Protein AF-A0A956QMI8-F1 (afdb_monomer_lite)

Secondary structure (DSSP, 8-state):
---HHHHHHHHSPPPGGGEEEE-TTSS-EEEE-HHHHHHHHHHHH-SBTTTEEEEEPPPEEETTEEEEEEEEEEB-SSS-BPEEEEETTTTEEEEETT---BPPPEEEEEEE---SSSSHHHHHHHHHHHHHHHHHHHHTTTTHHHHTT---

Sequence (152 aa):
MLSEKQIAQLRASFPAEALSADTSRGFELTSIKAAYVVERLNEVFGPCGCGWRYAHSPFEWIEGEVLTEVAMQFKVAEGGVAAMLWDAQAHRWTTLNDSEDWSLPIFSPGGRKPGRGSAPMTDARKGAITDGLTKAASMLGVGHEVFKGLVR

Radius of gyration: 16.26 Å; chains: 1; bounding box: 36×40×41 Å

Structure (mmCIF, N/CA/C/O backbone):
data_AF-A0A956QMI8-F1
#
_entry.id   AF-A0A956QMI8-F1
#
loop_
_atom_site.group_PDB
_atom_site.id
_atom_site.type_symbol
_atom_site.label_atom_id
_atom_site.label_alt_id
_atom_site.label_comp_id
_atom_site.label_asym_id
_atom_site.label_entity_id
_atom_site.label_seq_id
_atom_site.pdbx_PDB_ins_code
_atom_site.Cartn_x
_atom_site.Cartn_y
_atom_site.Cartn_z
_atom_site.occupancy
_atom_site.B_iso_or_equiv
_atom_site.auth_seq_id
_atom_site.auth_comp_id
_atom_site.auth_asym_id
_atom_site.auth_atom_id
_atom_site.pdbx_PDB_model_num
ATOM 1 N N . MET A 1 1 ? -9.946 10.323 14.741 1.00 81.69 1 MET A N 1
ATOM 2 C CA . MET A 1 1 ? -8.942 9.428 15.377 1.00 81.69 1 MET A CA 1
ATOM 3 C C . MET A 1 1 ? -9.338 7.970 15.135 1.00 81.69 1 MET A C 1
ATOM 5 O O . MET A 1 1 ? -10.529 7.719 14.998 1.00 81.69 1 MET A O 1
ATOM 9 N N . LEU A 1 2 ? -8.387 7.030 15.037 1.00 90.88 2 LEU A N 1
ATOM 10 C CA . LEU A 1 2 ? -8.708 5.595 14.943 1.00 90.88 2 LEU A CA 1
ATOM 11 C C . LEU A 1 2 ? -9.290 5.085 16.264 1.00 90.88 2 LEU A C 1
ATOM 13 O O . LEU A 1 2 ? -8.796 5.447 17.328 1.00 90.88 2 LEU A O 1
ATOM 17 N N . SER A 1 3 ? -10.303 4.222 16.192 1.00 93.81 3 SER A N 1
ATOM 18 C CA . SER A 1 3 ? -10.827 3.542 17.382 1.00 93.81 3 SER A CA 1
ATOM 19 C C . SER A 1 3 ? -9.835 2.505 17.920 1.00 93.81 3 SER A C 1
ATOM 21 O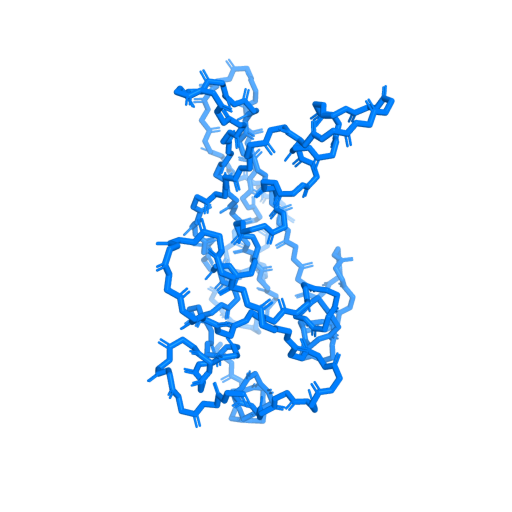 O . SER A 1 3 ? -9.043 1.936 17.165 1.00 93.81 3 SER A O 1
ATOM 23 N N . GLU A 1 4 ? -9.916 2.189 19.216 1.00 95.44 4 GLU A N 1
ATOM 24 C CA . GLU A 1 4 ? -9.106 1.124 19.831 1.00 95.44 4 GLU A CA 1
ATOM 25 C C . GLU A 1 4 ? -9.285 -0.221 19.116 1.00 95.44 4 GLU A C 1
ATOM 27 O O . GLU A 1 4 ? -8.312 -0.939 18.886 1.00 95.44 4 GLU A O 1
ATOM 32 N N . LYS A 1 5 ? -10.517 -0.522 18.681 1.00 96.31 5 LYS A N 1
ATOM 33 C CA . LYS A 1 5 ? -10.831 -1.711 17.882 1.00 96.31 5 LYS A CA 1
ATOM 34 C C . LYS A 1 5 ? -10.047 -1.729 16.567 1.00 96.31 5 LYS A C 1
ATOM 36 O O . LYS A 1 5 ? -9.412 -2.734 16.263 1.00 96.31 5 LYS A O 1
ATOM 41 N N . GLN A 1 6 ? -10.049 -0.626 15.815 1.00 96.56 6 GLN A N 1
ATOM 42 C CA . GLN A 1 6 ? -9.293 -0.529 14.561 1.00 96.56 6 GLN A CA 1
ATOM 43 C C . GLN A 1 6 ? -7.788 -0.672 14.801 1.00 96.56 6 GLN A C 1
ATOM 45 O O . GLN A 1 6 ? -7.119 -1.400 14.073 1.00 96.56 6 GLN A O 1
ATOM 50 N N . ILE A 1 7 ? -7.256 -0.033 15.847 1.00 96.81 7 ILE A N 1
ATOM 51 C CA . ILE A 1 7 ? -5.837 -0.142 16.218 1.00 96.81 7 ILE A CA 1
ATOM 52 C C . ILE A 1 7 ? -5.472 -1.596 16.548 1.00 96.81 7 ILE A C 1
ATOM 54 O O . ILE A 1 7 ? -4.441 -2.088 16.086 1.00 96.81 7 ILE A O 1
ATOM 58 N N . ALA A 1 8 ? -6.308 -2.294 17.319 1.00 97.69 8 ALA A N 1
ATOM 59 C CA . ALA A 1 8 ? -6.100 -3.700 17.650 1.00 97.69 8 ALA A CA 1
ATOM 60 C C . ALA A 1 8 ? -6.133 -4.591 16.398 1.00 97.69 8 ALA A C 1
ATOM 62 O O . ALA A 1 8 ? -5.248 -5.425 16.221 1.00 97.69 8 ALA A O 1
ATOM 63 N N . GLN A 1 9 ? -7.095 -4.374 15.495 1.00 97.88 9 GLN A N 1
ATOM 64 C CA . GLN A 1 9 ? -7.199 -5.120 14.237 1.00 97.88 9 GLN A CA 1
ATOM 65 C C . GLN A 1 9 ? -5.990 -4.884 13.322 1.00 97.88 9 GLN A C 1
ATOM 67 O O . GLN A 1 9 ? -5.428 -5.844 12.802 1.00 97.88 9 GLN A O 1
ATOM 72 N N . LEU A 1 10 ? -5.526 -3.640 13.162 1.00 97.81 10 LEU A N 1
ATOM 73 C CA . LEU A 1 10 ? -4.334 -3.331 12.357 1.00 97.81 10 LEU A CA 1
ATOM 74 C C . LEU A 1 10 ? -3.085 -4.041 12.887 1.00 97.81 10 LEU A C 1
ATOM 76 O O . LEU A 1 10 ? -2.273 -4.516 12.101 1.00 97.81 10 LEU A O 1
ATOM 80 N N . ARG A 1 11 ? -2.951 -4.143 14.213 1.00 96.94 11 ARG A N 1
ATOM 81 C CA . ARG A 1 11 ? -1.788 -4.744 14.884 1.00 96.94 11 ARG A CA 1
ATOM 82 C C . ARG A 1 11 ? -1.858 -6.260 15.037 1.00 96.94 11 ARG A C 1
ATOM 84 O O . ARG A 1 11 ? -0.865 -6.845 15.463 1.00 96.94 11 ARG A O 1
ATOM 91 N N . ALA A 1 12 ? -2.998 -6.885 14.749 1.00 96.88 12 ALA A N 1
ATOM 92 C CA . ALA A 1 12 ? -3.152 -8.326 14.900 1.00 96.88 12 ALA A CA 1
ATOM 93 C C . ALA A 1 12 ? -2.160 -9.079 14.001 1.00 96.88 12 ALA A C 1
ATOM 95 O O . ALA A 1 12 ? -1.892 -8.656 12.872 1.00 96.88 12 ALA A O 1
ATOM 96 N N . SER A 1 13 ? -1.643 -10.201 14.496 1.00 95.75 13 SER A N 1
ATOM 97 C CA . SER A 1 13 ? -0.716 -11.048 13.751 1.00 95.75 13 SER A CA 1
ATOM 98 C C . SER A 1 13 ? -1.315 -11.529 12.428 1.00 95.75 13 SER A C 1
ATOM 100 O O . SER A 1 13 ? -2.540 -11.579 12.255 1.00 95.75 13 SER A O 1
ATOM 102 N N . PHE A 1 14 ? -0.450 -11.850 11.472 1.00 96.44 14 PHE A N 1
ATOM 103 C CA . PHE A 1 14 ? -0.875 -12.485 10.225 1.00 96.44 14 PHE A CA 1
ATOM 104 C C . PHE A 1 14 ? -0.883 -14.013 10.364 1.00 96.44 14 PHE A C 1
ATOM 106 O O . PHE A 1 14 ? -0.098 -14.559 11.141 1.00 96.44 14 PHE A O 1
ATOM 113 N N . PRO A 1 15 ? -1.754 -14.724 9.626 1.00 95.12 15 PRO A N 1
ATOM 114 C CA . PRO A 1 15 ? -1.714 -16.178 9.601 1.00 95.12 15 PRO A CA 1
ATOM 115 C C . PRO A 1 15 ? -0.447 -16.660 8.872 1.00 95.12 15 PRO A C 1
ATOM 117 O O . PRO A 1 15 ? 0.134 -15.929 8.065 1.00 95.12 15 PRO A O 1
ATOM 120 N N . ALA A 1 16 ? -0.005 -17.888 9.149 1.00 94.44 16 ALA A N 1
ATOM 121 C CA . ALA A 1 16 ? 1.274 -18.405 8.650 1.00 94.44 16 ALA A CA 1
ATOM 122 C C . ALA A 1 16 ? 1.361 -18.394 7.112 1.00 94.44 16 ALA A C 1
ATOM 124 O O . ALA A 1 16 ? 2.405 -18.094 6.542 1.00 94.44 16 ALA A O 1
ATOM 125 N N . GLU A 1 17 ? 0.250 -18.643 6.422 1.00 95.56 17 GLU A N 1
ATOM 126 C CA . GLU A 1 17 ? 0.148 -18.630 4.963 1.00 95.56 17 GLU A CA 1
ATOM 127 C C . GLU A 1 17 ? 0.312 -17.239 4.330 1.00 95.56 17 GLU A C 1
ATOM 129 O O . GLU A 1 17 ? 0.558 -17.143 3.120 1.00 95.56 17 GLU A O 1
ATOM 134 N N . ALA A 1 18 ? 0.201 -16.165 5.114 1.00 95.88 18 ALA A N 1
ATOM 135 C CA . ALA A 1 18 ? 0.511 -14.811 4.671 1.00 95.88 18 ALA A CA 1
ATOM 136 C C . ALA A 1 18 ? 2.020 -14.539 4.653 1.00 95.88 18 ALA A C 1
ATOM 138 O O . ALA A 1 18 ? 2.458 -13.598 3.990 1.00 95.88 18 ALA A O 1
ATOM 139 N N . LEU A 1 19 ? 2.805 -15.350 5.365 1.00 94.94 19 LEU A N 1
ATOM 140 C CA . LEU A 1 19 ? 4.244 -15.193 5.500 1.00 94.94 19 LEU A CA 1
ATOM 141 C C . LEU A 1 19 ? 4.977 -15.976 4.409 1.00 94.94 19 LEU A C 1
ATOM 143 O O . LEU A 1 19 ? 4.523 -17.012 3.917 1.00 94.94 19 LEU A O 1
ATOM 147 N N . SER A 1 20 ? 6.125 -15.457 4.000 1.00 92.44 20 SER A N 1
ATOM 148 C CA . SER A 1 20 ? 7.030 -16.131 3.075 1.00 92.44 20 SER A CA 1
ATOM 149 C C . SER A 1 20 ? 8.468 -15.764 3.390 1.00 92.44 20 SER A C 1
ATOM 151 O O . SER A 1 20 ? 8.753 -14.590 3.634 1.00 92.44 20 SER A O 1
ATOM 153 N N . ALA A 1 21 ? 9.370 -16.740 3.308 1.00 90.12 21 ALA A N 1
ATOM 154 C CA . ALA A 1 21 ? 10.799 -16.479 3.365 1.00 90.12 21 ALA A CA 1
ATOM 155 C C . ALA A 1 21 ? 11.226 -15.566 2.204 1.00 90.12 21 ALA A C 1
ATOM 157 O O . ALA A 1 21 ? 10.795 -15.738 1.061 1.00 90.12 21 ALA A O 1
ATOM 158 N N . ASP A 1 22 ? 12.085 -14.604 2.509 1.00 83.81 22 ASP A N 1
ATOM 159 C CA . ASP A 1 22 ? 12.690 -13.679 1.564 1.00 83.81 22 ASP A CA 1
ATOM 160 C C . ASP A 1 22 ? 14.206 -13.683 1.768 1.00 83.81 22 ASP A C 1
ATOM 162 O O . ASP A 1 22 ? 14.706 -13.360 2.838 1.00 83.81 22 ASP A O 1
ATOM 166 N N . THR A 1 23 ? 14.950 -14.060 0.733 1.00 81.56 23 THR A N 1
ATOM 167 C CA . THR A 1 23 ? 16.421 -14.061 0.738 1.00 81.56 23 THR A CA 1
ATOM 168 C C . THR A 1 23 ? 17.000 -13.011 -0.209 1.00 81.56 23 THR A C 1
ATOM 170 O O . THR A 1 23 ? 18.200 -13.013 -0.488 1.00 81.56 23 THR A O 1
ATOM 173 N N . SER A 1 24 ? 16.169 -12.105 -0.736 1.00 75.94 24 SER A N 1
ATOM 174 C CA . SER A 1 24 ? 16.548 -11.132 -1.769 1.00 75.94 24 SER A CA 1
ATOM 175 C C . SER A 1 24 ? 17.652 -10.167 -1.333 1.00 75.94 24 SER A C 1
ATOM 177 O O . SER A 1 24 ? 18.368 -9.634 -2.180 1.00 75.94 24 SER A O 1
ATOM 179 N N . ARG A 1 25 ? 17.828 -9.971 -0.020 1.00 75.12 25 ARG A N 1
ATOM 180 C CA . ARG A 1 25 ? 18.848 -9.086 0.564 1.00 75.12 25 ARG A CA 1
ATOM 181 C C . ARG A 1 25 ? 20.123 -9.806 1.016 1.00 75.12 25 ARG A C 1
ATOM 183 O O . ARG A 1 25 ? 20.971 -9.187 1.651 1.00 75.12 25 ARG A O 1
ATOM 190 N N . GLY A 1 26 ? 20.278 -11.090 0.686 1.00 78.75 26 GLY A N 1
ATOM 191 C CA . GLY A 1 26 ? 21.460 -11.885 1.044 1.00 78.75 26 GLY A CA 1
ATOM 192 C C . GLY A 1 26 ? 21.451 -12.437 2.474 1.00 78.75 26 GLY A C 1
ATOM 193 O O . GLY A 1 26 ? 22.445 -13.005 2.915 1.00 78.75 26 GLY A O 1
ATOM 194 N N . PHE A 1 27 ? 20.336 -12.293 3.189 1.00 81.19 27 PHE A N 1
ATOM 195 C CA . PHE A 1 27 ? 20.075 -12.897 4.493 1.00 81.19 27 PHE A CA 1
ATOM 196 C C . PHE A 1 27 ? 18.596 -13.278 4.590 1.00 81.19 27 PHE A C 1
ATOM 198 O O . PHE A 1 27 ? 17.774 -12.747 3.842 1.00 81.19 27 PHE A O 1
ATOM 205 N N . GLU A 1 28 ? 18.271 -14.216 5.481 1.00 83.31 28 GLU A N 1
ATOM 206 C CA . GLU A 1 28 ? 16.899 -14.680 5.687 1.00 83.31 28 GLU A CA 1
ATOM 207 C C . GLU A 1 28 ? 16.047 -13.585 6.334 1.00 83.31 28 GLU A C 1
ATOM 209 O O . GLU A 1 28 ? 16.312 -13.123 7.446 1.00 83.31 28 GLU A O 1
ATOM 214 N N . LEU A 1 29 ? 15.015 -13.178 5.608 1.00 87.56 29 LEU A N 1
ATOM 215 C CA . LEU A 1 29 ? 13.956 -12.287 6.041 1.00 87.56 29 LEU A CA 1
ATOM 216 C C . LEU A 1 29 ? 12.614 -13.005 5.947 1.00 87.56 29 LEU A C 1
ATOM 218 O O . LEU A 1 29 ? 12.442 -13.971 5.204 1.00 87.56 29 LEU A O 1
ATOM 222 N N . THR A 1 30 ? 11.638 -12.460 6.657 1.00 91.81 30 THR A N 1
ATOM 223 C CA . THR A 1 30 ? 10.234 -12.829 6.512 1.00 91.81 30 THR A CA 1
ATOM 224 C C . THR A 1 30 ? 9.527 -11.683 5.804 1.00 91.81 30 THR A C 1
ATOM 226 O O . THR A 1 30 ? 9.652 -10.525 6.202 1.00 91.81 30 THR A O 1
ATOM 229 N N . SER A 1 31 ? 8.787 -11.995 4.747 1.00 91.69 31 SER A N 1
ATOM 230 C CA . SER A 1 31 ? 7.931 -11.054 4.024 1.00 91.69 31 SER A CA 1
ATOM 231 C C . SER A 1 31 ? 6.463 -11.397 4.238 1.00 91.69 31 SER A C 1
ATOM 233 O O . SER A 1 31 ? 6.107 -12.563 4.403 1.00 91.69 31 SER A O 1
ATOM 235 N N . ILE A 1 32 ? 5.602 -10.380 4.192 1.00 95.75 32 ILE A N 1
ATOM 236 C CA . ILE A 1 32 ? 4.146 -10.549 4.199 1.00 95.75 32 ILE A CA 1
ATOM 237 C C . ILE A 1 32 ? 3.648 -10.404 2.764 1.00 95.75 32 ILE A C 1
ATOM 239 O O . ILE A 1 32 ? 3.932 -9.413 2.089 1.00 95.75 32 ILE A O 1
ATOM 243 N N . LYS A 1 33 ? 2.866 -11.375 2.295 1.00 95.62 33 LYS A N 1
ATOM 244 C CA . LYS A 1 33 ? 2.179 -11.300 1.005 1.00 95.62 33 LYS A CA 1
ATOM 245 C C . LYS A 1 33 ? 1.247 -10.092 1.003 1.00 95.62 33 LYS A C 1
ATOM 247 O O . LYS A 1 33 ? 0.289 -10.032 1.769 1.00 95.62 33 LYS A O 1
ATOM 252 N N . ALA A 1 34 ? 1.489 -9.155 0.093 1.00 95.94 34 ALA A N 1
ATOM 253 C CA . ALA A 1 34 ? 0.785 -7.877 0.077 1.00 95.94 34 ALA A CA 1
ATOM 254 C C . ALA A 1 34 ? -0.746 -7.983 -0.032 1.00 95.94 34 ALA A C 1
ATOM 256 O O . ALA A 1 34 ? -1.448 -7.113 0.473 1.00 95.94 34 ALA A O 1
ATOM 257 N N . ALA A 1 35 ? -1.271 -9.060 -0.627 1.00 96.75 35 ALA A N 1
ATOM 258 C CA . ALA A 1 35 ? -2.710 -9.324 -0.667 1.00 96.75 35 ALA A CA 1
ATOM 259 C C . ALA A 1 35 ? -3.340 -9.363 0.739 1.00 96.75 35 ALA A C 1
ATOM 261 O O . ALA A 1 35 ? -4.392 -8.765 0.937 1.00 96.75 35 ALA A O 1
ATOM 262 N N . TYR A 1 36 ? -2.661 -9.961 1.724 1.00 97.94 36 TYR A N 1
ATOM 263 C CA . TYR A 1 36 ? -3.136 -10.001 3.112 1.00 97.94 36 TYR A CA 1
ATOM 264 C C . TYR A 1 36 ? -3.083 -8.623 3.780 1.00 97.94 36 TYR A C 1
ATOM 266 O O . TYR A 1 36 ? -3.931 -8.294 4.603 1.00 97.94 36 TYR A O 1
ATOM 274 N N . VAL A 1 37 ? -2.111 -7.781 3.412 1.00 97.94 37 VAL A N 1
ATOM 275 C CA . VAL A 1 37 ? -2.059 -6.389 3.887 1.00 97.94 37 VAL A CA 1
ATOM 276 C C . VAL A 1 37 ? -3.245 -5.596 3.337 1.00 97.94 37 VAL A C 1
ATOM 278 O O . VAL A 1 37 ? -3.923 -4.913 4.098 1.00 97.94 37 VAL A O 1
ATOM 281 N N . VAL A 1 38 ? -3.528 -5.717 2.038 1.00 98.00 38 VAL A N 1
ATOM 282 C CA . VAL A 1 38 ? -4.683 -5.072 1.391 1.00 98.00 38 VAL A CA 1
ATOM 283 C C . VAL A 1 38 ? -5.999 -5.554 2.003 1.00 98.00 38 VAL A C 1
ATOM 285 O O . VAL A 1 38 ? -6.877 -4.741 2.280 1.00 98.00 38 VAL A O 1
ATOM 288 N N . GLU A 1 39 ? -6.130 -6.855 2.255 1.00 98.19 39 GLU A N 1
ATOM 289 C CA . GLU A 1 39 ? -7.289 -7.433 2.937 1.00 98.19 39 GLU A CA 1
ATOM 290 C C . GLU A 1 39 ? -7.455 -6.858 4.346 1.00 98.19 39 GLU A C 1
ATOM 292 O O . GLU A 1 39 ? -8.526 -6.347 4.662 1.00 98.19 39 GLU A O 1
ATOM 297 N N . ARG A 1 40 ? -6.383 -6.800 5.147 1.00 98.38 40 ARG A N 1
ATOM 298 C CA . ARG A 1 40 ? -6.424 -6.191 6.484 1.00 98.38 40 ARG A CA 1
ATOM 299 C C . ARG A 1 40 ? -6.869 -4.727 6.442 1.00 98.38 40 ARG A C 1
ATOM 301 O O . ARG A 1 40 ? -7.656 -4.301 7.284 1.00 98.38 40 ARG A O 1
ATOM 308 N N . LEU A 1 41 ? -6.387 -3.946 5.473 1.00 98.44 41 LEU A N 1
ATOM 309 C CA . LEU A 1 41 ? -6.836 -2.562 5.286 1.00 98.44 41 LEU A CA 1
ATOM 310 C C . LEU A 1 41 ? -8.329 -2.507 4.931 1.00 98.44 41 LEU A C 1
ATOM 312 O O . LEU A 1 41 ? -9.056 -1.689 5.493 1.00 98.44 41 LEU A O 1
ATOM 316 N N . ASN A 1 42 ? -8.798 -3.405 4.059 1.00 98.44 42 ASN A N 1
ATOM 317 C CA . ASN A 1 42 ? -10.211 -3.506 3.698 1.00 98.44 42 ASN A CA 1
ATOM 318 C C . ASN A 1 42 ? -11.101 -3.896 4.888 1.00 98.44 42 ASN A C 1
ATOM 320 O O . ASN A 1 42 ? -12.192 -3.352 5.032 1.00 98.44 42 ASN A O 1
ATOM 324 N N . GLU A 1 43 ? -10.648 -4.799 5.756 1.00 98.19 43 GLU A N 1
ATOM 325 C CA . GLU A 1 43 ? -11.378 -5.214 6.959 1.00 98.19 43 GLU A CA 1
ATOM 326 C C . GLU A 1 43 ? -11.488 -4.092 7.999 1.00 98.19 43 GLU A C 1
ATOM 328 O O . GLU A 1 43 ? -12.511 -3.960 8.673 1.00 98.19 43 GLU A O 1
ATOM 333 N N . VAL A 1 44 ? -10.432 -3.286 8.152 1.00 98.06 44 VAL A N 1
ATOM 334 C CA . VAL A 1 44 ? -10.359 -2.231 9.176 1.00 98.06 44 VAL A CA 1
ATOM 335 C C . VAL A 1 44 ? -11.057 -0.950 8.721 1.00 98.06 44 VAL A C 1
ATOM 337 O O . VAL A 1 44 ? -11.732 -0.289 9.519 1.00 98.06 44 VAL A O 1
ATOM 340 N N . PHE A 1 45 ? -10.850 -0.559 7.464 1.00 97.69 45 PHE A N 1
ATOM 341 C CA . PHE A 1 45 ? -11.305 0.727 6.938 1.00 97.69 45 PHE A CA 1
ATOM 342 C C . PHE A 1 45 ? -12.518 0.604 6.016 1.00 97.69 45 PHE A C 1
ATOM 344 O O . PHE A 1 45 ? -13.240 1.582 5.846 1.00 97.69 45 PHE A O 1
ATOM 351 N N . GLY A 1 46 ? -12.776 -0.575 5.451 1.00 97.94 46 GLY A N 1
ATOM 352 C CA . GLY A 1 46 ? -13.688 -0.785 4.325 1.00 97.94 46 GLY A CA 1
ATOM 353 C C . GLY A 1 46 ? -12.933 -0.852 2.989 1.00 97.94 46 GLY A C 1
ATOM 354 O O . GLY A 1 46 ? -11.734 -0.594 2.953 1.00 97.94 46 GLY A O 1
ATOM 355 N N . PRO A 1 47 ? -13.596 -1.180 1.866 1.00 98.00 47 PRO A N 1
ATOM 356 C CA . PRO A 1 47 ? -12.931 -1.343 0.570 1.00 98.00 47 PRO A CA 1
ATOM 357 C C . PRO A 1 47 ? -12.119 -0.117 0.123 1.00 98.00 47 PRO A C 1
ATOM 359 O O . PRO A 1 47 ? -12.528 1.027 0.359 1.00 98.00 47 PRO A O 1
ATOM 362 N N . CYS A 1 48 ? -11.004 -0.346 -0.578 1.00 97.31 48 CYS A N 1
ATOM 363 C CA . CYS A 1 48 ? -10.245 0.721 -1.238 1.00 97.31 48 CYS A CA 1
ATOM 364 C C . CYS A 1 48 ? -11.146 1.525 -2.198 1.00 97.31 48 CYS A C 1
ATOM 366 O O . CYS A 1 48 ? -11.920 0.954 -2.962 1.00 97.31 48 CYS A O 1
ATOM 368 N N . GLY A 1 49 ? -11.042 2.852 -2.159 1.00 94.25 49 GLY A N 1
ATOM 369 C CA . GLY A 1 49 ? -11.933 3.805 -2.826 1.00 94.25 49 GLY A CA 1
ATOM 370 C C . GLY A 1 49 ? -13.107 4.273 -1.957 1.00 94.25 49 GLY A C 1
ATOM 371 O O . GLY A 1 49 ? -13.629 5.358 -2.194 1.00 94.25 49 GLY A O 1
ATOM 372 N N . CYS A 1 50 ? -13.479 3.511 -0.923 1.00 93.50 50 CYS A N 1
ATOM 373 C CA . CYS A 1 50 ? -14.578 3.846 -0.014 1.00 93.50 50 CYS A CA 1
ATOM 374 C C . CYS A 1 50 ? -14.073 4.186 1.392 1.00 93.50 50 CYS A C 1
ATOM 376 O O . CYS A 1 50 ? -14.382 5.247 1.923 1.00 93.50 50 CYS A O 1
ATOM 378 N N . GLY A 1 51 ? -13.319 3.270 2.000 1.00 96.38 51 GLY A N 1
ATOM 379 C CA . GLY A 1 51 ? -12.842 3.369 3.380 1.00 96.38 51 GLY A CA 1
ATOM 380 C C . GLY A 1 51 ? -11.413 3.880 3.508 1.00 96.38 51 GLY A C 1
ATOM 381 O O . GLY A 1 51 ? -11.061 4.610 4.433 1.00 96.38 51 GLY A O 1
ATOM 382 N N . TRP A 1 52 ? -10.589 3.522 2.533 1.00 97.81 52 TRP A N 1
ATOM 383 C CA . TRP A 1 52 ? -9.229 4.007 2.369 1.00 97.81 52 TRP A CA 1
ATOM 384 C C . TRP A 1 52 ? -8.919 4.178 0.892 1.00 97.81 52 TRP A C 1
ATOM 386 O O . TRP A 1 52 ? -9.669 3.725 0.032 1.00 97.81 52 TRP A O 1
ATOM 396 N N . ARG A 1 53 ? -7.846 4.888 0.581 1.00 97.06 53 ARG A N 1
ATOM 397 C CA . ARG A 1 53 ? -7.434 5.209 -0.780 1.00 97.06 53 ARG A CA 1
ATOM 398 C C . ARG A 1 53 ? -5.933 5.412 -0.836 1.00 97.06 53 ARG A C 1
ATOM 400 O O . ARG A 1 53 ? -5.270 5.581 0.188 1.00 97.06 53 ARG A O 1
ATOM 407 N N . TYR A 1 54 ? -5.417 5.475 -2.050 1.00 97.94 54 TYR A N 1
ATOM 408 C CA . TYR A 1 54 ? -4.073 5.953 -2.295 1.00 97.94 54 TYR A CA 1
ATOM 409 C C . TYR A 1 54 ? -3.995 6.700 -3.624 1.00 97.94 54 TYR A C 1
ATOM 411 O O . TYR A 1 54 ? -4.809 6.492 -4.524 1.00 97.94 54 TYR A O 1
ATOM 419 N N . ALA A 1 55 ? -2.999 7.567 -3.730 1.00 97.56 55 ALA A N 1
ATOM 420 C CA . ALA A 1 55 ? -2.490 8.106 -4.983 1.00 97.56 55 ALA A CA 1
ATOM 421 C C . ALA A 1 55 ? -0.986 7.815 -5.050 1.00 97.56 55 ALA A C 1
ATOM 423 O O . ALA A 1 55 ? -0.380 7.478 -4.032 1.00 97.56 55 ALA A O 1
ATOM 424 N N . HIS A 1 56 ? -0.380 7.919 -6.229 1.00 98.31 56 HIS A N 1
ATOM 425 C CA . HIS A 1 56 ? 1.061 7.746 -6.371 1.00 98.31 56 HIS A CA 1
ATOM 426 C C . HIS A 1 56 ? 1.654 8.777 -7.336 1.00 98.31 56 HIS A C 1
ATOM 428 O O . HIS A 1 56 ? 0.965 9.246 -8.246 1.00 98.31 56 HIS A O 1
ATOM 434 N N . SER A 1 57 ? 2.922 9.127 -7.130 1.00 98.06 57 SER A N 1
ATOM 435 C CA . SER A 1 57 ? 3.693 9.956 -8.055 1.00 98.06 57 SER A CA 1
ATOM 436 C C . SER A 1 57 ? 4.034 9.172 -9.339 1.00 9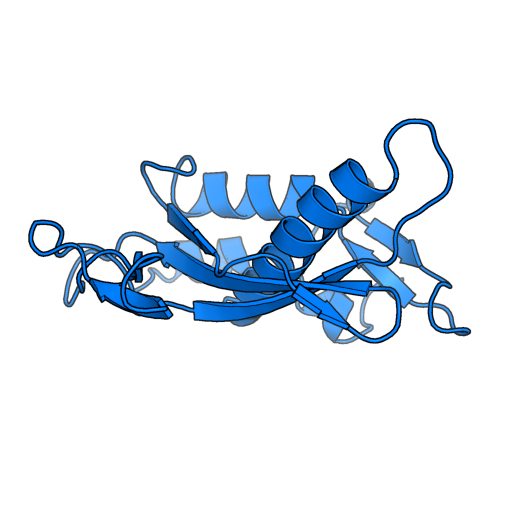8.06 57 SER A C 1
ATOM 438 O O . SER A 1 57 ? 3.838 7.951 -9.400 1.00 98.06 57 SER A O 1
ATOM 440 N N . PRO A 1 58 ? 4.522 9.826 -10.407 1.00 97.75 58 PRO A N 1
ATOM 441 C CA . PRO A 1 58 ? 4.947 9.151 -11.622 1.00 97.75 58 PRO A CA 1
ATOM 442 C C . PRO A 1 58 ? 6.005 8.088 -11.331 1.00 97.75 58 PRO A C 1
ATOM 444 O O . PRO A 1 58 ? 6.739 8.159 -10.349 1.00 97.75 58 PRO A O 1
ATOM 447 N N . PHE A 1 59 ? 6.079 7.092 -12.207 1.00 98.00 59 PHE A N 1
ATOM 44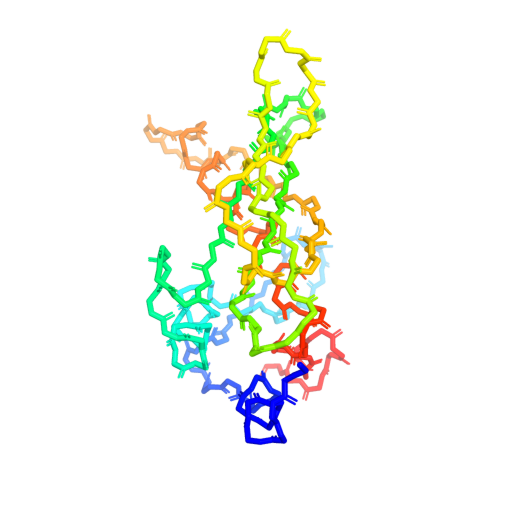8 C CA . PHE A 1 59 ? 7.132 6.094 -12.113 1.00 98.00 59 PHE A CA 1
ATOM 449 C C . PHE A 1 59 ? 8.454 6.677 -12.585 1.00 98.00 59 PHE A C 1
ATOM 451 O O . PHE A 1 59 ? 8.551 7.152 -13.719 1.00 98.00 59 PHE A O 1
ATOM 458 N N . GLU A 1 60 ? 9.472 6.546 -11.751 1.00 96.94 60 GLU A N 1
ATOM 459 C CA . GLU A 1 60 ? 10.842 6.913 -12.072 1.00 96.94 60 GLU A CA 1
ATOM 460 C C . GLU A 1 60 ? 11.692 5.658 -12.241 1.00 96.94 60 GLU A C 1
ATOM 462 O O . GLU A 1 60 ? 11.432 4.618 -11.633 1.00 96.94 60 GLU A O 1
ATOM 467 N N . TRP A 1 61 ? 12.699 5.745 -13.106 1.00 95.94 61 TRP A N 1
ATOM 468 C CA . TRP A 1 61 ? 13.670 4.679 -13.305 1.00 95.94 61 TRP A CA 1
ATOM 469 C C . TRP A 1 61 ? 15.012 5.118 -12.736 1.00 95.94 61 TRP A C 1
ATOM 471 O O . TRP A 1 61 ? 15.674 5.983 -13.311 1.00 95.94 61 TRP A O 1
ATOM 481 N N . ILE A 1 62 ? 15.405 4.529 -11.609 1.00 94.19 62 ILE A N 1
ATOM 482 C CA . ILE A 1 62 ? 16.622 4.897 -10.883 1.00 94.19 62 ILE A CA 1
ATOM 483 C C . ILE A 1 62 ? 17.375 3.610 -10.559 1.00 94.19 62 ILE A C 1
ATOM 485 O O . ILE A 1 62 ? 16.798 2.661 -10.038 1.00 94.19 62 ILE A O 1
ATOM 489 N N . GLU A 1 63 ? 18.656 3.552 -10.932 1.00 92.00 63 GLU A N 1
ATOM 490 C CA . GLU A 1 63 ? 19.568 2.443 -10.592 1.00 92.00 63 GLU A CA 1
ATOM 491 C C . GLU A 1 63 ? 19.047 1.029 -10.936 1.00 92.00 63 GLU A C 1
ATOM 493 O O . GLU A 1 63 ? 19.378 0.035 -10.289 1.00 92.00 63 GLU A O 1
ATOM 498 N N . GLY A 1 64 ? 18.252 0.911 -12.004 1.00 92.44 64 GLY A N 1
ATOM 499 C CA . GLY A 1 64 ? 17.705 -0.376 -12.445 1.00 92.44 64 GLY A CA 1
ATOM 500 C C . GLY A 1 64 ? 16.403 -0.791 -11.752 1.00 92.44 64 GLY A C 1
ATOM 501 O O . GLY A 1 64 ? 15.942 -1.918 -11.949 1.00 92.44 64 GLY A O 1
ATOM 502 N N . GLU A 1 65 ? 15.809 0.094 -10.954 1.00 95.31 65 GLU A N 1
ATOM 503 C CA . GLU A 1 65 ? 14.533 -0.115 -10.279 1.00 95.31 65 GLU A CA 1
ATOM 504 C C . GLU A 1 65 ? 13.470 0.868 -10.778 1.00 95.31 65 GLU A C 1
ATOM 506 O O . GLU A 1 65 ? 13.766 1.999 -11.166 1.00 95.31 65 GLU A O 1
ATOM 511 N N . VAL A 1 66 ? 12.209 0.432 -10.744 1.00 97.62 66 VAL A N 1
ATOM 512 C CA . VAL A 1 66 ? 11.054 1.328 -10.842 1.00 97.62 66 VAL A CA 1
ATOM 513 C C . VAL A 1 66 ? 10.736 1.850 -9.450 1.00 97.62 66 VAL A C 1
ATOM 515 O O . VAL A 1 66 ? 10.486 1.041 -8.555 1.00 97.62 66 VAL A O 1
ATOM 518 N N . LEU A 1 67 ? 10.694 3.171 -9.288 1.00 98.00 67 LEU A N 1
ATOM 519 C CA . LEU A 1 67 ? 10.312 3.842 -8.049 1.00 98.00 67 LEU A CA 1
ATOM 520 C C . LEU A 1 67 ? 9.021 4.638 -8.236 1.00 98.00 67 LEU A C 1
ATOM 522 O O . LEU A 1 67 ? 8.709 5.109 -9.329 1.00 98.00 67 LEU A O 1
ATOM 526 N N . THR A 1 68 ? 8.268 4.781 -7.153 1.00 98.31 68 THR A N 1
ATOM 527 C CA . THR A 1 68 ? 7.129 5.696 -7.037 1.00 98.31 68 THR A CA 1
ATOM 528 C C . THR A 1 68 ? 6.929 6.054 -5.566 1.00 98.31 68 THR A C 1
ATOM 530 O O . THR A 1 68 ? 7.272 5.266 -4.683 1.00 98.31 68 THR A O 1
ATOM 533 N N . GLU A 1 69 ? 6.379 7.227 -5.277 1.00 98.31 69 GLU A N 1
ATOM 534 C CA . GLU A 1 69 ? 5.932 7.584 -3.932 1.00 98.31 69 GLU A CA 1
ATOM 535 C C . GLU A 1 69 ? 4.420 7.406 -3.840 1.00 98.31 69 GLU A C 1
ATOM 537 O O . GLU A 1 69 ? 3.673 7.929 -4.663 1.00 98.31 69 GLU A O 1
ATOM 542 N N . VAL A 1 70 ? 3.961 6.680 -2.827 1.00 98.44 70 VAL A N 1
ATOM 543 C CA . VAL A 1 70 ? 2.545 6.459 -2.539 1.00 98.44 70 VAL A CA 1
ATOM 544 C C . VAL A 1 70 ? 2.099 7.393 -1.421 1.00 98.44 70 VAL A C 1
ATOM 546 O O . VAL A 1 70 ? 2.762 7.478 -0.391 1.00 98.44 70 VAL A O 1
ATOM 549 N N . ALA A 1 71 ? 0.938 8.020 -1.596 1.00 98.31 71 ALA A N 1
ATOM 550 C CA . ALA A 1 71 ? 0.212 8.766 -0.576 1.00 98.31 71 ALA A CA 1
ATOM 551 C C . ALA A 1 71 ? -1.055 7.991 -0.191 1.00 98.31 71 ALA A C 1
ATOM 553 O O . ALA A 1 71 ? -2.056 8.038 -0.910 1.00 98.31 71 ALA A O 1
ATOM 554 N N . MET A 1 72 ? -1.014 7.257 0.923 1.00 98.50 72 MET A N 1
ATOM 555 C CA . MET A 1 72 ? -2.158 6.491 1.431 1.00 98.50 72 MET A CA 1
ATOM 556 C C . MET A 1 72 ? -2.979 7.326 2.419 1.00 98.50 72 MET A C 1
ATOM 558 O O . MET A 1 72 ? -2.419 8.005 3.276 1.00 98.50 72 MET A O 1
ATOM 562 N N . GLN A 1 73 ? -4.305 7.245 2.339 1.00 97.69 73 GLN A N 1
ATOM 563 C CA . GLN A 1 73 ? -5.226 7.881 3.283 1.00 97.69 73 GLN A CA 1
ATOM 564 C C . GLN A 1 73 ? -6.373 6.935 3.641 1.00 97.69 73 GLN A C 1
ATOM 566 O O . GLN A 1 73 ? -6.754 6.083 2.843 1.00 97.69 73 GLN A O 1
ATOM 571 N N . PHE A 1 74 ? -6.966 7.113 4.816 1.00 97.31 74 PHE A N 1
ATOM 572 C CA . PHE A 1 74 ? -8.172 6.399 5.252 1.00 97.31 74 PHE A CA 1
ATOM 573 C C . PHE A 1 74 ? -9.187 7.372 5.839 1.00 97.31 74 PHE A C 1
ATOM 575 O O . PHE A 1 74 ? -8.815 8.472 6.245 1.00 97.31 74 PHE A O 1
ATOM 582 N N . LYS A 1 75 ? -10.466 6.997 5.862 1.00 95.31 75 LYS A N 1
ATOM 583 C CA . LYS A 1 75 ? -11.507 7.877 6.389 1.00 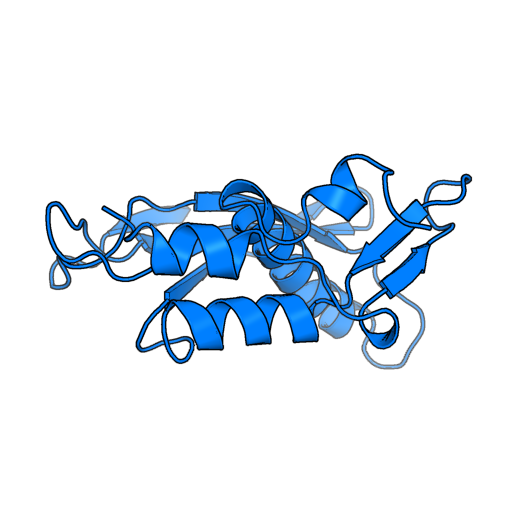95.31 75 LYS A CA 1
ATOM 584 C C . LYS A 1 75 ? -11.365 8.090 7.892 1.00 95.31 75 LYS A C 1
ATOM 586 O O . LYS A 1 75 ? -11.132 7.146 8.649 1.00 95.31 75 LYS A O 1
ATOM 591 N N . VAL A 1 76 ? -11.547 9.330 8.329 1.00 93.31 76 VAL A N 1
ATOM 592 C CA . VAL A 1 76 ? -11.549 9.729 9.738 1.00 93.31 76 VAL A CA 1
ATOM 593 C C . VAL A 1 76 ? -12.869 10.408 10.086 1.00 93.31 76 VAL A C 1
ATOM 595 O O . VAL A 1 76 ? -13.433 11.133 9.278 1.00 93.31 76 VAL A O 1
ATOM 598 N N . ALA A 1 77 ? -13.365 10.168 11.301 1.00 87.56 77 ALA A N 1
ATOM 599 C CA . ALA A 1 77 ? -14.642 10.731 11.749 1.00 87.56 77 ALA A CA 1
ATOM 600 C C . ALA A 1 77 ? -14.594 12.254 11.976 1.00 87.56 77 ALA A C 1
ATOM 602 O O . ALA A 1 77 ? -15.599 12.931 11.807 1.00 87.56 77 ALA A O 1
ATOM 603 N N . GLU A 1 78 ? -13.433 12.782 12.369 1.00 87.06 78 GLU A N 1
ATOM 604 C CA . GLU A 1 78 ? -13.232 14.189 12.720 1.00 87.06 78 GLU A CA 1
ATOM 605 C C . GLU A 1 78 ? -11.813 14.619 12.345 1.00 87.06 78 GLU A C 1
ATOM 607 O O . GLU A 1 78 ? -10.879 13.807 12.417 1.00 87.06 78 GLU A O 1
ATOM 612 N N . GLY A 1 79 ? -11.654 15.898 11.988 1.00 86.62 79 GLY A N 1
ATOM 613 C CA . GLY A 1 79 ? -10.361 16.485 11.626 1.00 86.62 79 GLY A CA 1
ATOM 614 C C . GLY A 1 79 ? -9.780 15.919 10.331 1.00 86.62 79 GLY A C 1
ATOM 615 O O . GLY A 1 79 ? -8.562 15.778 10.218 1.00 86.62 79 GLY A O 1
ATOM 616 N N . GLY A 1 80 ? -10.650 15.527 9.397 1.00 91.50 80 GLY A N 1
ATOM 617 C CA . GLY A 1 80 ? -10.233 15.082 8.080 1.00 91.50 80 GLY A CA 1
ATOM 618 C C . GLY A 1 80 ? -9.631 16.217 7.259 1.00 91.50 80 GLY A C 1
ATOM 619 O O . GLY A 1 80 ? -9.810 17.400 7.538 1.00 91.50 80 GLY A O 1
ATOM 620 N N . VAL A 1 81 ? -8.868 15.826 6.252 1.00 93.19 81 VAL A N 1
ATOM 621 C CA . VAL A 1 81 ? -8.287 16.702 5.247 1.00 93.19 81 VAL A CA 1
ATOM 622 C C . VAL A 1 81 ? -8.737 16.249 3.869 1.00 93.19 81 VAL A C 1
ATOM 624 O O . VAL A 1 81 ? -9.311 15.171 3.686 1.00 93.19 81 VAL A O 1
ATOM 627 N N . ALA A 1 82 ? -8.420 17.070 2.881 1.00 95.19 82 ALA A N 1
ATOM 628 C CA . ALA A 1 82 ? -8.644 16.733 1.497 1.00 95.19 82 ALA A CA 1
ATOM 629 C C . ALA A 1 82 ? -7.864 15.512 1.013 1.00 95.19 82 ALA A C 1
ATOM 631 O O . ALA A 1 82 ? -6.744 15.214 1.443 1.00 95.19 82 ALA A O 1
ATOM 632 N N . ALA A 1 83 ? -8.482 14.797 0.074 1.00 94.50 83 ALA A N 1
ATOM 633 C CA . ALA A 1 83 ? -7.847 13.718 -0.650 1.00 94.50 83 ALA A CA 1
ATOM 634 C C . ALA A 1 83 ? -6.597 14.243 -1.364 1.00 94.50 83 ALA A C 1
ATOM 636 O O . ALA A 1 83 ? -6.660 15.169 -2.169 1.00 94.50 83 ALA A O 1
ATOM 637 N N . MET A 1 84 ? -5.463 13.609 -1.091 1.00 95.62 84 MET A N 1
ATOM 638 C CA . MET A 1 84 ? -4.200 13.878 -1.754 1.00 95.62 84 MET A CA 1
ATOM 639 C C . MET A 1 84 ? -4.186 13.241 -3.148 1.00 95.62 84 MET A C 1
ATOM 641 O O . MET A 1 84 ? -4.610 12.092 -3.330 1.00 95.62 84 MET A O 1
ATOM 645 N N . LEU A 1 85 ? -3.704 13.982 -4.137 1.00 95.56 85 LEU A N 1
ATOM 646 C CA . LEU A 1 85 ? -3.564 13.574 -5.530 1.00 95.56 85 LEU A CA 1
ATOM 647 C C . LEU A 1 85 ? -2.221 14.055 -6.071 1.00 95.56 85 LEU A C 1
ATOM 649 O O . LEU A 1 85 ? -1.695 15.074 -5.630 1.00 95.56 85 LEU A O 1
ATOM 653 N N . TRP A 1 86 ? -1.678 13.340 -7.050 1.00 97.00 86 TRP A N 1
ATOM 654 C CA . TRP A 1 86 ? -0.544 13.843 -7.814 1.00 97.00 86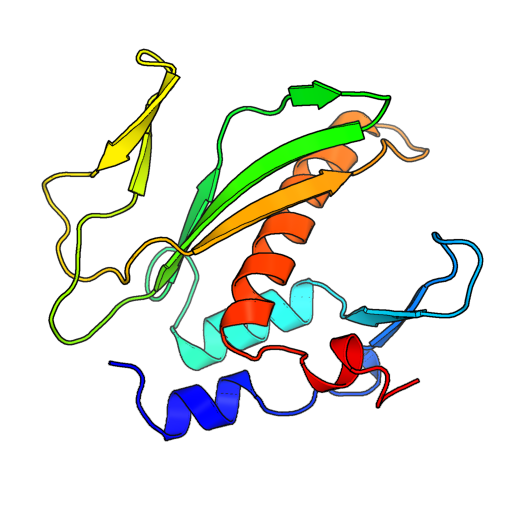 TRP A CA 1
ATOM 655 C C . TRP A 1 86 ? -1.043 14.708 -8.975 1.00 97.00 86 TRP A C 1
ATOM 657 O O . TRP A 1 86 ? -1.779 14.224 -9.837 1.00 97.00 86 TRP A O 1
ATOM 667 N N . ASP A 1 87 ? -0.627 15.972 -9.019 1.00 96.38 87 ASP A N 1
ATOM 668 C CA . ASP A 1 87 ? -0.828 16.846 -10.171 1.00 96.38 87 ASP A CA 1
ATOM 669 C C . ASP A 1 87 ? 0.283 16.591 -11.195 1.00 96.38 87 ASP A C 1
ATOM 671 O O . ASP A 1 87 ? 1.438 16.987 -11.015 1.00 96.38 87 ASP A O 1
ATOM 675 N N . ALA A 1 88 ? -0.069 15.921 -12.293 1.00 94.06 88 ALA A N 1
ATOM 676 C CA . ALA A 1 88 ? 0.872 15.616 -13.363 1.00 94.06 88 ALA A CA 1
ATOM 677 C C . ALA A 1 88 ? 1.353 16.862 -14.126 1.00 94.06 88 ALA A C 1
ATOM 679 O O . ALA A 1 88 ? 2.468 16.844 -14.645 1.00 94.06 88 ALA A O 1
ATOM 680 N N . GLN A 1 89 ? 0.546 17.927 -14.197 1.00 94.31 89 GLN A N 1
ATOM 681 C CA . GLN A 1 89 ? 0.909 19.160 -14.899 1.00 94.31 89 GLN A CA 1
ATOM 682 C C . GLN A 1 89 ? 1.843 20.018 -14.049 1.00 94.31 89 GLN A C 1
ATOM 684 O O . GLN A 1 89 ? 2.857 20.503 -14.545 1.00 94.31 89 GLN A O 1
ATOM 689 N N . ALA A 1 90 ? 1.522 20.180 -12.765 1.00 95.44 90 ALA A N 1
ATOM 690 C CA . ALA A 1 90 ? 2.340 20.959 -11.841 1.00 95.44 90 ALA A CA 1
ATOM 691 C C . ALA A 1 90 ? 3.497 20.161 -11.214 1.00 95.44 90 ALA A C 1
ATOM 693 O O . ALA A 1 90 ? 4.310 20.741 -10.497 1.00 95.44 90 ALA A O 1
ATOM 694 N N . HIS A 1 91 ? 3.559 18.851 -11.473 1.00 95.12 91 HIS A N 1
ATOM 695 C CA . HIS A 1 91 ? 4.584 17.927 -10.988 1.00 95.12 91 HIS A CA 1
ATOM 696 C C . HIS A 1 91 ? 4.752 17.954 -9.458 1.00 95.12 91 HIS A C 1
ATOM 698 O O . HIS A 1 91 ? 5.863 18.016 -8.931 1.00 95.12 91 HIS A O 1
ATOM 704 N N . ARG A 1 92 ? 3.623 17.957 -8.738 1.00 96.94 92 ARG A N 1
ATOM 705 C CA . ARG A 1 92 ? 3.581 18.023 -7.271 1.00 96.94 92 ARG A CA 1
ATOM 706 C C . ARG A 1 92 ? 2.324 17.381 -6.703 1.00 96.94 92 ARG A C 1
ATOM 708 O O . ARG A 1 92 ? 1.308 17.252 -7.379 1.00 96.94 92 ARG A O 1
ATOM 715 N N . TRP A 1 93 ? 2.375 17.061 -5.418 1.00 97.56 93 TRP A N 1
ATOM 716 C CA . TRP A 1 93 ? 1.201 16.699 -4.634 1.00 97.56 93 TRP A CA 1
ATOM 717 C C . TRP A 1 93 ? 0.240 17.887 -4.478 1.00 97.56 93 TRP A C 1
ATOM 719 O O . TRP A 1 93 ? 0.667 19.016 -4.234 1.00 97.56 93 TRP A O 1
ATOM 729 N N . THR A 1 94 ? -1.058 17.626 -4.623 1.00 95.88 94 THR A N 1
ATOM 730 C CA . THR A 1 94 ? -2.144 18.600 -4.477 1.00 95.88 94 THR A CA 1
ATOM 731 C C . THR A 1 94 ? -3.351 17.974 -3.783 1.00 95.88 94 THR A C 1
ATOM 733 O O . THR A 1 94 ? -3.487 16.752 -3.712 1.00 95.88 94 THR A O 1
ATOM 736 N N . THR A 1 95 ? -4.254 18.805 -3.280 1.00 94.00 95 THR A N 1
ATOM 737 C CA . THR A 1 95 ? -5.475 18.378 -2.595 1.00 94.00 95 THR A CA 1
ATOM 738 C C . THR A 1 95 ? -6.699 18.484 -3.500 1.00 94.00 95 THR A C 1
ATOM 740 O O . THR A 1 95 ? -6.846 19.446 -4.251 1.00 94.00 95 THR A O 1
ATOM 743 N N . LEU A 1 96 ? -7.613 17.517 -3.399 1.00 88.06 96 LEU A N 1
ATOM 744 C CA . LEU A 1 96 ? -8.943 17.592 -3.998 1.00 88.06 96 LEU A CA 1
ATOM 745 C C . LEU A 1 96 ? -9.878 18.382 -3.076 1.00 88.06 96 LEU A C 1
ATOM 747 O O . LEU A 1 96 ? -10.258 17.885 -2.016 1.00 88.06 96 LEU A O 1
ATOM 751 N N . ASN A 1 97 ? -10.257 19.583 -3.508 1.00 77.25 97 ASN A N 1
ATOM 752 C CA . ASN A 1 97 ? -10.979 20.571 -2.695 1.00 77.25 97 ASN A CA 1
ATOM 753 C C . ASN A 1 97 ? -12.349 20.111 -2.152 1.00 77.25 97 ASN A C 1
ATOM 755 O O . ASN A 1 97 ? -12.835 20.713 -1.205 1.00 77.25 97 ASN A O 1
ATOM 759 N N . ASP A 1 98 ? -12.946 19.044 -2.694 1.00 74.81 98 ASP A N 1
ATOM 760 C CA . ASP A 1 98 ? -14.330 18.636 -2.387 1.00 74.81 98 ASP A CA 1
ATOM 761 C C . ASP A 1 98 ? -14.441 17.399 -1.471 1.00 74.81 98 ASP A C 1
ATOM 763 O O . ASP A 1 98 ? -15.489 16.759 -1.389 1.00 74.81 98 ASP A O 1
ATOM 767 N N . SER A 1 99 ? -13.359 17.009 -0.798 1.00 69.62 99 SER A N 1
ATOM 768 C CA . SER A 1 99 ? -13.380 15.916 0.186 1.00 69.62 99 SER A CA 1
ATOM 769 C C . SER A 1 99 ? -12.754 16.399 1.485 1.00 69.62 99 SER A C 1
ATOM 771 O O . SER A 1 99 ? -11.726 17.052 1.421 1.00 69.62 99 SER A O 1
ATOM 773 N N . GLU A 1 100 ? -13.338 16.108 2.648 1.00 79.69 100 GLU A N 1
ATOM 774 C CA . GLU A 1 100 ? -12.810 16.589 3.944 1.00 79.69 100 GLU A CA 1
ATOM 775 C C . GLU A 1 100 ? -12.843 15.520 5.048 1.00 79.69 100 GLU A C 1
ATOM 777 O O . GLU A 1 100 ? -12.825 15.815 6.238 1.00 79.69 100 GLU A O 1
ATOM 782 N N . ASP A 1 101 ? -12.865 14.243 4.674 1.00 92.94 101 ASP A N 1
ATOM 783 C CA . ASP A 1 101 ? -12.992 13.122 5.605 1.00 92.94 101 ASP A CA 1
ATOM 784 C C . ASP A 1 101 ? -11.799 12.158 5.569 1.00 92.94 101 ASP A C 1
ATOM 786 O O . ASP A 1 101 ? -11.882 11.059 6.113 1.00 92.94 101 ASP A O 1
ATOM 790 N N . TRP A 1 102 ? -10.668 12.552 4.974 1.00 95.50 102 TRP A N 1
ATOM 791 C CA . TRP A 1 102 ? -9.474 11.707 4.879 1.00 95.50 102 TRP A CA 1
ATOM 792 C C . TRP A 1 102 ? -8.453 12.005 5.975 1.00 95.50 102 TRP A C 1
ATOM 794 O O . TRP A 1 102 ? -8.286 13.138 6.407 1.00 95.50 102 TRP A O 1
ATOM 804 N N . SER A 1 103 ? -7.705 10.997 6.410 1.00 96.25 103 SER A N 1
ATOM 805 C CA . SER A 1 103 ? -6.519 11.192 7.243 1.00 96.25 103 SER A CA 1
ATOM 806 C C . SER A 1 103 ? -5.492 12.080 6.534 1.00 96.25 103 SER A C 1
ATOM 808 O O . SER A 1 103 ? -5.501 12.202 5.305 1.00 96.25 103 SER A O 1
ATOM 810 N N . LEU A 1 104 ? -4.517 12.609 7.279 1.00 95.31 104 LEU A N 1
ATOM 811 C CA . LEU A 1 104 ? -3.280 13.073 6.648 1.00 95.31 104 LEU A CA 1
ATOM 812 C C . LEU A 1 104 ? -2.691 11.950 5.770 1.00 95.31 104 LEU A C 1
ATOM 814 O O . LEU A 1 104 ? -2.818 10.769 6.128 1.00 95.31 104 LEU A O 1
ATOM 818 N N . PRO A 1 105 ? -2.086 12.288 4.618 1.00 96.69 105 PRO A N 1
ATOM 819 C CA . PRO A 1 105 ? -1.457 11.298 3.760 1.00 96.69 105 PRO A CA 1
ATOM 820 C C . PRO A 1 105 ? -0.257 10.664 4.461 1.00 96.69 105 PRO A C 1
ATOM 822 O O . PRO A 1 105 ? 0.608 11.347 5.007 1.00 96.69 105 PRO A O 1
ATOM 825 N N . ILE A 1 106 ? -0.199 9.339 4.408 1.00 98.19 106 ILE A N 1
ATOM 826 C CA . ILE A 1 106 ? 0.976 8.563 4.781 1.00 98.19 106 ILE A CA 1
ATOM 827 C C . ILE A 1 106 ? 1.793 8.384 3.507 1.00 98.19 106 ILE A C 1
ATOM 829 O O . ILE A 1 106 ? 1.431 7.584 2.640 1.00 98.19 106 ILE A O 1
ATOM 833 N N . PHE A 1 107 ? 2.861 9.173 3.390 1.00 98.31 107 PHE A N 1
ATOM 834 C CA . PHE A 1 107 ? 3.800 9.088 2.279 1.00 98.31 107 PHE A CA 1
ATOM 835 C C . PHE A 1 107 ? 4.784 7.944 2.487 1.00 98.31 107 PHE A C 1
ATOM 837 O O . PHE A 1 107 ? 5.313 7.742 3.583 1.00 98.31 107 PHE A O 1
ATOM 844 N N . SER A 1 108 ? 5.035 7.188 1.427 1.00 98.12 108 SER A N 1
ATOM 845 C CA . SER A 1 108 ? 5.996 6.091 1.457 1.00 98.12 108 SER A CA 1
ATOM 846 C C . SER A 1 108 ? 6.568 5.825 0.068 1.00 98.12 108 SER A C 1
ATOM 848 O O . SER A 1 108 ? 5.800 5.767 -0.896 1.00 98.12 108 SER A O 1
ATOM 850 N N . PRO A 1 109 ? 7.889 5.631 -0.055 1.00 97.38 109 PRO A N 1
ATOM 851 C CA . PRO A 1 109 ? 8.475 5.178 -1.302 1.00 97.38 109 PRO A CA 1
ATOM 852 C C . PRO A 1 109 ? 8.159 3.697 -1.512 1.00 97.38 109 PRO A C 1
ATOM 854 O O . PRO A 1 109 ? 8.118 2.919 -0.556 1.00 97.38 109 PRO A O 1
ATOM 857 N N . GLY A 1 110 ? 7.979 3.318 -2.769 1.00 97.38 110 GLY A N 1
ATOM 858 C CA . GLY A 1 110 ? 7.888 1.937 -3.207 1.00 97.38 110 GLY A CA 1
ATOM 859 C C . GLY A 1 110 ? 8.827 1.679 -4.377 1.00 97.38 110 GLY A C 1
ATOM 860 O O . GLY A 1 110 ? 8.948 2.518 -5.273 1.00 97.38 110 GLY A O 1
ATOM 861 N N . GLY A 1 111 ? 9.499 0.529 -4.358 1.00 96.50 111 GLY A N 1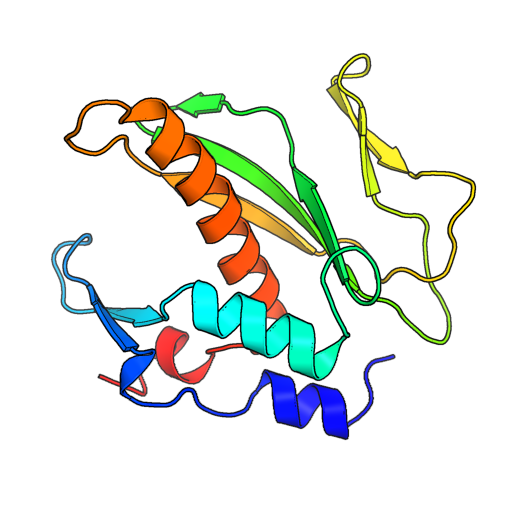
ATOM 862 C CA . GLY A 1 111 ? 10.550 0.192 -5.316 1.00 96.50 111 GLY A CA 1
ATOM 863 C C . GLY A 1 111 ? 10.467 -1.246 -5.815 1.00 96.50 111 GLY A C 1
ATOM 864 O O . GLY A 1 111 ? 10.158 -2.177 -5.068 1.00 96.50 111 GLY A O 1
ATOM 865 N N . ARG A 1 112 ? 10.743 -1.461 -7.106 1.00 95.69 112 ARG A N 1
ATOM 866 C CA . ARG A 1 112 ? 10.832 -2.816 -7.662 1.00 95.69 112 ARG A CA 1
ATOM 867 C C . ARG A 1 112 ? 11.761 -2.901 -8.869 1.00 95.69 112 ARG A C 1
ATOM 869 O O . ARG A 1 112 ? 11.533 -2.258 -9.894 1.00 95.69 112 ARG A O 1
ATOM 876 N N . LYS A 1 113 ? 12.745 -3.803 -8.802 1.00 94.44 113 LYS A N 1
ATOM 877 C CA . LYS A 1 113 ? 13.505 -4.260 -9.979 1.00 94.44 113 LYS A CA 1
ATOM 878 C C . LYS A 1 113 ? 12.599 -5.032 -10.942 1.00 94.44 113 LYS A C 1
ATOM 880 O O . LYS A 1 113 ? 11.858 -5.911 -10.487 1.00 94.44 113 LYS A O 1
ATOM 885 N N . PRO A 1 114 ? 12.676 -4.791 -12.261 1.00 93.75 114 PRO A N 1
ATOM 886 C CA . PRO A 1 114 ? 12.041 -5.667 -13.235 1.00 93.75 114 PRO A CA 1
ATOM 887 C C . PRO A 1 114 ? 12.539 -7.099 -13.105 1.00 93.75 114 PRO A C 1
ATOM 889 O O . PRO A 1 114 ? 13.738 -7.364 -13.016 1.00 93.75 114 PRO A O 1
ATOM 892 N N . GLY A 1 115 ? 11.584 -8.023 -13.068 1.00 87.88 115 GLY A N 1
ATOM 893 C CA . GLY A 1 115 ? 11.860 -9.449 -13.009 1.00 87.88 115 GLY A CA 1
ATOM 894 C C . GLY A 1 115 ? 12.161 -10.047 -14.382 1.00 87.88 115 GLY A C 1
ATOM 895 O O . GLY A 1 115 ? 12.406 -9.355 -15.368 1.00 87.88 115 GLY A O 1
ATOM 896 N N . ARG A 1 116 ? 12.088 -11.377 -14.444 1.00 82.06 116 ARG A N 1
ATOM 897 C CA . ARG A 1 116 ? 12.063 -12.136 -15.700 1.00 82.06 116 ARG A CA 1
ATOM 898 C C . ARG A 1 116 ? 10.605 -12.359 -16.104 1.00 82.06 116 ARG A C 1
ATOM 900 O O . ARG A 1 116 ? 9.770 -12.571 -15.233 1.00 82.06 116 ARG A O 1
ATOM 907 N N . GLY A 1 117 ? 10.299 -12.344 -17.397 1.00 84.31 117 GLY A N 1
ATOM 908 C CA . GLY A 1 117 ? 8.943 -12.594 -17.889 1.00 84.31 117 GLY A CA 1
ATOM 909 C C . GLY A 1 117 ? 8.627 -11.823 -19.164 1.00 84.31 117 GLY A C 1
ATOM 910 O O . GLY A 1 117 ? 9.495 -11.160 -19.727 1.00 84.31 117 GLY A O 1
ATOM 911 N N . SER A 1 118 ? 7.375 -11.916 -19.611 1.00 83.69 118 SER A N 1
ATOM 912 C CA . SER A 1 118 ? 6.890 -11.261 -20.832 1.00 83.69 118 SER A CA 1
ATOM 913 C C . SER A 1 118 ? 6.576 -9.772 -20.651 1.00 83.69 118 SER A C 1
ATOM 915 O O . SER A 1 118 ? 6.602 -9.031 -21.630 1.00 83.69 118 SER A O 1
ATOM 917 N N . ALA A 1 119 ? 6.311 -9.313 -19.422 1.00 91.81 119 ALA A N 1
ATOM 918 C CA . ALA A 1 119 ? 5.989 -7.914 -19.119 1.00 91.81 119 ALA A CA 1
ATOM 919 C C . ALA A 1 119 ? 6.734 -7.383 -17.871 1.00 91.81 119 ALA A C 1
ATOM 921 O O . ALA A 1 119 ? 6.112 -6.840 -16.954 1.00 91.81 119 ALA A O 1
ATOM 922 N N . PRO A 1 120 ? 8.077 -7.487 -17.826 1.00 91.31 120 PRO A N 1
ATOM 923 C CA . PRO A 1 120 ? 8.861 -7.263 -16.608 1.00 91.31 120 PRO A CA 1
ATOM 924 C C . PRO A 1 120 ? 8.734 -5.836 -16.056 1.00 91.31 120 PRO A C 1
ATOM 926 O O . PRO A 1 120 ? 8.758 -5.634 -14.844 1.00 91.31 120 PRO A O 1
ATOM 929 N N . MET A 1 121 ? 8.544 -4.844 -16.930 1.00 94.50 121 MET A N 1
ATOM 930 C CA . MET A 1 121 ? 8.337 -3.450 -16.527 1.00 94.50 121 MET A CA 1
ATOM 931 C C . MET A 1 121 ? 6.944 -3.205 -15.937 1.00 94.50 121 MET A C 1
ATOM 933 O O . MET A 1 121 ? 6.786 -2.432 -14.994 1.00 94.50 121 MET A O 1
ATOM 937 N N . THR A 1 122 ? 5.921 -3.872 -16.471 1.00 93.94 122 THR A N 1
ATOM 938 C CA . THR A 1 122 ? 4.556 -3.783 -15.942 1.00 93.94 122 THR A CA 1
ATOM 939 C C . THR A 1 122 ? 4.488 -4.388 -14.546 1.00 93.94 122 THR A C 1
ATOM 941 O O . THR A 1 122 ? 3.886 -3.799 -13.649 1.00 93.94 122 THR A O 1
ATOM 944 N N . ASP A 1 123 ? 5.149 -5.525 -14.341 1.00 94.31 123 ASP A N 1
ATOM 945 C CA . ASP A 1 123 ? 5.205 -6.173 -13.032 1.00 94.31 123 ASP A CA 1
ATOM 946 C C . ASP A 1 123 ? 6.024 -5.353 -12.029 1.00 94.31 123 ASP A C 1
ATOM 948 O O . ASP A 1 123 ? 5.630 -5.243 -10.869 1.00 94.31 123 ASP A O 1
ATOM 952 N N . ALA A 1 124 ? 7.100 -4.696 -12.478 1.00 96.25 124 ALA A N 1
ATOM 953 C CA . ALA A 1 124 ? 7.847 -3.754 -11.651 1.00 96.25 124 ALA A CA 1
ATOM 954 C C . ALA A 1 124 ? 6.978 -2.577 -11.186 1.00 96.25 124 ALA A C 1
ATOM 956 O O . ALA A 1 124 ? 6.925 -2.296 -9.995 1.00 96.25 124 ALA A O 1
ATOM 957 N N . ARG A 1 125 ? 6.224 -1.938 -12.090 1.00 96.88 125 ARG A N 1
ATOM 958 C CA . ARG A 1 125 ? 5.314 -0.829 -11.740 1.00 96.88 125 ARG A CA 1
ATOM 959 C C . ARG A 1 125 ? 4.246 -1.240 -10.725 1.00 96.88 125 ARG A C 1
ATOM 961 O O . ARG A 1 125 ? 4.033 -0.541 -9.738 1.00 96.88 125 ARG A O 1
ATOM 968 N N . LYS A 1 126 ? 3.606 -2.397 -10.933 1.00 94.94 126 LYS A N 1
ATOM 969 C CA . LYS A 1 126 ? 2.635 -2.962 -9.976 1.00 94.94 126 LYS A CA 1
ATOM 970 C C . LYS A 1 126 ? 3.288 -3.256 -8.623 1.00 94.94 126 LYS A C 1
ATOM 972 O O . LYS A 1 126 ? 2.715 -2.953 -7.576 1.00 94.94 126 LYS A O 1
ATOM 977 N N . GLY A 1 127 ? 4.489 -3.833 -8.654 1.00 95.75 127 GLY A N 1
ATOM 978 C CA . GLY A 1 127 ? 5.271 -4.150 -7.467 1.00 95.75 127 GLY A CA 1
ATOM 979 C C . GLY A 1 127 ? 5.674 -2.907 -6.680 1.00 95.75 127 GLY A C 1
ATOM 980 O O . GLY A 1 127 ? 5.519 -2.915 -5.468 1.00 95.75 127 GLY A O 1
ATOM 981 N N . ALA A 1 128 ? 6.098 -1.835 -7.351 1.00 97.81 128 ALA A N 1
ATOM 982 C CA . ALA A 1 128 ? 6.502 -0.585 -6.712 1.00 97.81 128 ALA A CA 1
ATOM 983 C C . ALA A 1 128 ? 5.335 0.071 -5.955 1.00 97.81 128 ALA A C 1
ATOM 985 O O . ALA A 1 128 ? 5.486 0.431 -4.794 1.00 97.81 128 ALA A O 1
ATOM 986 N N . ILE A 1 129 ? 4.135 0.132 -6.550 1.00 98.06 129 ILE A N 1
ATOM 987 C CA . ILE A 1 129 ? 2.935 0.614 -5.836 1.00 98.06 129 ILE A CA 1
ATOM 988 C C . ILE A 1 129 ? 2.667 -0.241 -4.593 1.00 98.06 129 ILE A C 1
ATOM 990 O O . ILE A 1 129 ? 2.409 0.279 -3.510 1.00 98.06 129 ILE A O 1
ATOM 994 N N . THR A 1 130 ? 2.713 -1.562 -4.757 1.00 97.00 130 THR A N 1
ATOM 995 C CA . THR A 1 130 ? 2.399 -2.507 -3.682 1.00 97.00 130 THR A CA 1
ATOM 996 C C . THR A 1 130 ? 3.406 -2.411 -2.533 1.00 97.00 130 THR A C 1
ATOM 998 O O . THR A 1 130 ? 3.011 -2.410 -1.370 1.00 97.00 130 THR A O 1
ATOM 1001 N N . ASP A 1 131 ? 4.692 -2.274 -2.849 1.00 96.88 131 ASP A N 1
ATOM 1002 C CA . ASP A 1 131 ? 5.771 -2.074 -1.882 1.00 96.88 131 ASP A CA 1
ATOM 1003 C C . ASP A 1 131 ? 5.534 -0.804 -1.050 1.00 96.88 131 ASP A C 1
ATOM 1005 O O . ASP A 1 131 ? 5.433 -0.884 0.177 1.00 96.88 131 ASP A O 1
ATOM 1009 N N . GLY A 1 132 ? 5.276 0.331 -1.714 1.00 98.00 132 GLY A N 1
ATOM 1010 C CA . GLY A 1 132 ? 4.929 1.589 -1.046 1.00 98.00 132 GLY A CA 1
ATOM 1011 C C . GLY A 1 132 ? 3.692 1.451 -0.155 1.00 98.00 132 GLY A C 1
ATOM 1012 O O . GLY A 1 132 ? 3.731 1.769 1.030 1.00 98.00 132 GLY A O 1
ATOM 1013 N N . LEU A 1 133 ? 2.610 0.858 -0.663 1.00 98.00 133 LEU A N 1
ATOM 1014 C CA . LEU A 1 133 ? 1.395 0.618 0.124 1.00 98.00 133 LEU A CA 1
ATOM 1015 C C . LEU A 1 133 ? 1.647 -0.210 1.387 1.00 98.00 133 LEU A C 1
ATOM 1017 O O . LEU A 1 133 ? 1.182 0.155 2.468 1.00 98.00 133 LEU A O 1
ATOM 1021 N N . THR A 1 134 ? 2.393 -1.312 1.281 1.00 97.06 134 THR A N 1
ATOM 1022 C CA . THR A 1 134 ? 2.712 -2.137 2.456 1.00 97.06 134 THR A CA 1
ATOM 1023 C C . THR A 1 134 ? 3.619 -1.401 3.441 1.00 97.06 134 THR A C 1
ATOM 1025 O O . THR A 1 134 ? 3.461 -1.555 4.657 1.00 97.06 134 THR A O 1
ATOM 1028 N N . LYS A 1 135 ? 4.500 -0.521 2.948 1.00 96.94 135 LYS A N 1
ATOM 1029 C CA . LYS A 1 135 ? 5.313 0.359 3.787 1.00 96.94 135 LYS A CA 1
ATOM 1030 C C . LYS A 1 135 ? 4.455 1.386 4.526 1.00 96.94 135 LYS A C 1
ATOM 1032 O O . LYS A 1 135 ? 4.617 1.516 5.739 1.00 96.94 135 LYS A O 1
ATOM 1037 N N . ALA A 1 136 ? 3.520 2.059 3.857 1.00 98.19 136 ALA A N 1
ATOM 1038 C CA . ALA A 1 136 ? 2.558 2.957 4.500 1.00 98.19 136 ALA A CA 1
ATOM 1039 C C . ALA A 1 136 ? 1.709 2.228 5.555 1.00 98.19 136 ALA A C 1
ATOM 1041 O O . ALA A 1 136 ? 1.576 2.700 6.684 1.00 98.19 136 ALA A O 1
ATOM 1042 N N . ALA A 1 137 ? 1.194 1.039 5.229 1.00 98.00 137 ALA A N 1
ATOM 1043 C CA . ALA A 1 137 ? 0.411 0.219 6.153 1.00 98.00 137 ALA A CA 1
ATOM 1044 C C . ALA A 1 137 ? 1.207 -0.177 7.409 1.00 98.00 137 ALA A C 1
ATOM 1046 O O . ALA A 1 137 ? 0.658 -0.192 8.513 1.00 98.00 137 ALA A O 1
ATOM 1047 N N . SER A 1 138 ? 2.515 -0.429 7.278 1.00 96.88 138 SER A N 1
ATOM 1048 C CA . SER A 1 138 ? 3.375 -0.726 8.431 1.00 96.88 138 SER A CA 1
ATOM 1049 C C . SER A 1 138 ? 3.416 0.411 9.457 1.00 96.88 138 SER A C 1
ATOM 1051 O O . SER A 1 138 ? 3.448 0.144 10.654 1.00 96.88 138 SER A O 1
ATOM 1053 N N . MET A 1 139 ? 3.299 1.674 9.025 1.00 96.50 139 MET A N 1
ATOM 1054 C CA . MET A 1 139 ? 3.274 2.839 9.925 1.00 96.50 139 MET A CA 1
ATOM 1055 C C . MET A 1 139 ? 2.001 2.886 10.785 1.00 96.50 139 MET A C 1
ATOM 1057 O O . MET A 1 139 ? 1.999 3.481 11.861 1.00 96.50 139 MET A O 1
ATOM 1061 N N . LEU A 1 140 ? 0.936 2.205 10.349 1.00 96.38 140 LEU A N 1
ATOM 1062 C CA . LEU A 1 140 ? -0.289 1.982 11.124 1.00 96.38 140 LEU A CA 1
ATOM 1063 C C . LEU A 1 140 ? -0.178 0.793 12.096 1.00 96.38 140 LEU A C 1
ATOM 1065 O O . LEU A 1 140 ? -1.073 0.564 12.910 1.00 96.38 140 LEU A O 1
ATOM 1069 N N . GLY A 1 141 ? 0.925 0.044 12.039 1.00 96.25 141 GLY A N 1
ATOM 1070 C CA . GLY A 1 141 ? 1.188 -1.137 12.856 1.00 96.25 141 GLY A CA 1
ATOM 1071 C C . GLY A 1 141 ? 0.916 -2.472 12.168 1.00 96.25 141 GLY A C 1
ATOM 1072 O O . GLY A 1 141 ? 1.075 -3.510 12.813 1.00 96.25 141 GLY A O 1
ATOM 1073 N N . VAL A 1 142 ? 0.545 -2.467 10.883 1.00 97.75 142 VAL A N 1
ATOM 1074 C CA . VAL A 1 142 ? 0.286 -3.695 10.121 1.00 97.75 142 VAL A CA 1
ATOM 1075 C C . VAL A 1 142 ? 1.579 -4.486 9.941 1.00 97.75 142 VAL A C 1
ATOM 1077 O O . VAL A 1 142 ? 2.571 -3.972 9.427 1.00 97.75 142 VAL A O 1
ATOM 1080 N N . GLY A 1 143 ? 1.578 -5.748 10.375 1.00 94.81 143 GLY A N 1
ATOM 1081 C CA . GLY A 1 143 ? 2.719 -6.647 10.187 1.00 94.81 143 GLY A CA 1
ATOM 1082 C C . GLY A 1 143 ? 3.948 -6.323 11.039 1.00 94.81 143 GLY A C 1
ATOM 1083 O O . GLY A 1 143 ? 5.041 -6.802 10.746 1.00 94.81 143 GLY A O 1
ATOM 1084 N N . HIS A 1 144 ? 3.809 -5.512 12.092 1.00 93.25 144 HIS A N 1
ATOM 1085 C CA . HIS A 1 144 ? 4.945 -5.056 12.902 1.00 93.25 144 HIS A CA 1
ATOM 1086 C C . HIS A 1 144 ? 5.792 -6.183 13.512 1.00 93.25 144 HIS A C 1
ATOM 1088 O O . HIS A 1 144 ? 6.987 -5.991 13.710 1.00 93.25 144 HIS A O 1
ATOM 1094 N N . GLU A 1 145 ? 5.212 -7.342 13.814 1.00 91.12 145 GLU A N 1
ATOM 1095 C CA . GLU A 1 145 ? 5.960 -8.506 14.311 1.00 91.12 145 GLU A CA 1
ATOM 1096 C C . GLU A 1 145 ? 6.999 -9.019 13.298 1.00 91.12 145 GLU A C 1
ATOM 1098 O O . GLU A 1 145 ? 8.112 -9.370 13.687 1.00 91.12 145 GLU A O 1
ATOM 1103 N N . VAL A 1 146 ? 6.679 -8.955 12.002 1.00 91.31 146 VAL A N 1
ATOM 1104 C CA . VAL A 1 146 ? 7.574 -9.344 10.906 1.00 91.31 146 VAL A CA 1
ATOM 1105 C C . VAL A 1 146 ? 8.704 -8.330 10.766 1.00 91.31 146 VAL A C 1
ATOM 1107 O O . VAL A 1 146 ? 9.873 -8.704 10.769 1.00 91.31 146 VAL A O 1
ATOM 1110 N N . PHE A 1 147 ? 8.383 -7.033 10.758 1.00 85.88 147 PHE A N 1
ATOM 1111 C CA . PHE A 1 147 ? 9.395 -5.969 10.691 1.00 85.88 147 PHE A CA 1
ATOM 1112 C C . PHE A 1 147 ? 10.328 -5.935 11.910 1.00 85.88 147 PHE A C 1
ATOM 1114 O O . PHE A 1 147 ? 11.455 -5.457 11.806 1.00 85.88 147 PHE A O 1
ATOM 1121 N N . LYS A 1 148 ? 9.875 -6.446 13.061 1.00 88.75 148 LYS A N 1
ATOM 1122 C CA . LYS A 1 148 ? 10.686 -6.610 14.278 1.00 88.75 148 LYS A CA 1
ATOM 1123 C C . LYS A 1 148 ? 11.482 -7.921 14.310 1.00 88.75 148 LYS A C 1
ATOM 1125 O O . LYS A 1 148 ? 12.228 -8.131 15.262 1.00 88.75 148 LYS A O 1
ATOM 1130 N N . GLY A 1 149 ? 11.319 -8.803 13.322 1.00 86.12 149 GLY A N 1
ATOM 1131 C CA . GLY A 1 149 ? 11.989 -10.106 13.274 1.00 86.12 149 GLY A CA 1
ATOM 1132 C C . GLY A 1 149 ? 11.500 -11.102 14.331 1.00 86.12 149 GLY A C 1
ATOM 1133 O O . GLY A 1 149 ? 12.245 -12.004 14.706 1.00 86.12 149 GLY A O 1
ATOM 1134 N N . LEU A 1 150 ? 10.272 -10.934 14.835 1.00 87.06 150 LEU A N 1
ATOM 1135 C CA . LEU A 1 150 ? 9.681 -11.805 15.860 1.00 87.06 150 LEU A CA 1
ATOM 1136 C C . LEU A 1 150 ? 9.040 -13.068 15.272 1.00 87.06 150 LEU A C 1
ATOM 1138 O O . LEU A 1 150 ? 8.698 -13.977 16.023 1.00 87.06 150 LEU A O 1
ATOM 1142 N N . VAL A 1 151 ? 8.879 -13.122 13.947 1.00 85.38 151 VAL A N 1
ATOM 1143 C CA . VAL A 1 151 ? 8.263 -14.242 13.228 1.00 85.38 151 VAL A CA 1
ATOM 1144 C C . VAL A 1 151 ? 9.161 -14.659 12.063 1.00 85.38 151 VAL A C 1
ATOM 1146 O O . VAL A 1 151 ? 9.672 -13.804 11.334 1.00 85.38 151 VAL A O 1
ATOM 1149 N N . ARG A 1 152 ? 9.362 -15.971 11.915 1.00 74.06 152 ARG A N 1
ATOM 1150 C CA . ARG A 1 152 ? 10.162 -16.621 10.869 1.00 74.06 152 ARG A CA 1
ATOM 1151 C C . ARG A 1 152 ? 9.317 -17.630 10.113 1.00 74.06 152 ARG A C 1
ATOM 1153 O O . ARG A 1 152 ? 8.524 -18.315 10.796 1.00 74.06 152 ARG A O 1
#

Foldseek 3Di:
DADPVLLCLLQDADDPVQWDWDCPPVDTAIDGNLVVLQVSQCVSQNHEVHFKYKEKADWDQDPQKTKIKIWIKGFAPPQFCFDWYQDPVVRDIDGDPPDGGIDGTQIFMFMFHQDDDDCSVVVRVVRRNSRRSVVSSVVSNHNVCRVVVVDD

pLDDT: mean 93.6, std 5.93, range [69.62, 98.5]